Protein AF-A0A932SI67-F1 (afdb_monomer_lite)

Secondary structure (DSSP, 8-state):
-HHHHHHHHHHHHHHHHHTHHHHHHHH---HHHHHTTHHHHHHHHHHHHHHHHHHHHHTT-HHHHTTTHHHHSTT-------------

Sequence (88 aa):
MTYLLGILWIVGSFLMLKYRETLGDTIGEAEWMRKVGGVQTVLIFVSIFLFVWGIAMLTNTTSFLFGWIRYIIPGLKPSVQPAVQTGL

Structure (mmCIF, N/CA/C/O backbone):
data_AF-A0A932SI67-F1
#
_entry.id   AF-A0A932SI67-F1
#
loop_
_atom_site.group_PDB
_atom_site.id
_atom_site.type_symbol
_atom_site.label_atom_id
_atom_site.label_alt_id
_atom_site.label_comp_id
_atom_site.label_asym_id
_atom_site.label_entity_id
_atom_site.label_seq_id
_atom_site.pdbx_PDB_ins_code
_atom_site.Cartn_x
_atom_site.Cartn_y
_atom_site.Cartn_z
_atom_site.occupancy
_atom_site.B_iso_or_equiv
_atom_site.auth_seq_id
_atom_site.auth_comp_id
_atom_site.auth_asym_id
_atom_site.auth_atom_id
_atom_site.pdbx_PDB_model_num
ATOM 1 N N . MET A 1 1 ? 2.460 8.999 -17.635 1.00 61.25 1 MET A N 1
ATOM 2 C CA . MET A 1 1 ? 1.353 8.752 -16.676 1.00 61.25 1 MET A CA 1
ATOM 3 C C . MET A 1 1 ? 1.709 7.718 -15.609 1.00 61.25 1 MET A C 1
ATOM 5 O O . MET A 1 1 ? 1.343 7.914 -14.460 1.00 61.25 1 MET A O 1
ATOM 9 N N . THR A 1 2 ? 2.466 6.671 -15.946 1.00 70.12 2 THR A N 1
ATOM 10 C CA . THR A 1 2 ? 2.957 5.629 -15.019 1.00 70.12 2 THR A CA 1
ATOM 11 C C . THR A 1 2 ? 3.727 6.167 -13.812 1.00 70.12 2 THR A C 1
ATOM 13 O O . THR A 1 2 ? 3.511 5.689 -12.705 1.00 70.12 2 THR A O 1
ATOM 16 N N . TYR A 1 3 ? 4.555 7.204 -13.984 1.00 81.69 3 TYR A N 1
ATOM 17 C CA . TYR A 1 3 ? 5.313 7.789 -12.870 1.00 81.69 3 TYR A CA 1
ATOM 18 C C . TYR A 1 3 ? 4.435 8.499 -11.830 1.00 81.69 3 TYR A C 1
ATOM 20 O O . TYR A 1 3 ? 4.607 8.295 -10.633 1.00 81.69 3 TYR A O 1
ATOM 28 N N . LEU A 1 4 ? 3.447 9.283 -12.280 1.00 85.31 4 LEU A N 1
ATOM 29 C CA . LEU A 1 4 ? 2.479 9.935 -11.390 1.00 85.31 4 LEU A CA 1
ATOM 30 C C . LEU A 1 4 ? 1.648 8.901 -10.626 1.00 85.31 4 LEU A C 1
ATOM 32 O O . LEU A 1 4 ? 1.423 9.056 -9.430 1.00 85.31 4 LEU A O 1
ATOM 36 N N . LEU A 1 5 ? 1.252 7.818 -11.303 1.00 86.31 5 LEU A N 1
ATOM 37 C CA . LEU A 1 5 ? 0.562 6.703 -10.663 1.00 86.31 5 LEU A CA 1
ATOM 38 C C . LEU A 1 5 ? 1.450 6.032 -9.606 1.00 86.31 5 LEU A C 1
ATOM 40 O O . LEU A 1 5 ? 0.985 5.768 -8.506 1.00 86.31 5 LEU A O 1
ATOM 44 N N . GLY A 1 6 ? 2.730 5.792 -9.906 1.00 87.12 6 GLY A N 1
ATOM 45 C CA . GLY A 1 6 ? 3.687 5.218 -8.955 1.00 87.12 6 GLY A CA 1
ATOM 46 C C . GLY A 1 6 ? 3.822 6.053 -7.679 1.00 87.12 6 GLY A C 1
ATOM 47 O O . GLY A 1 6 ? 3.740 5.507 -6.580 1.00 87.12 6 GLY A O 1
ATOM 48 N N . ILE A 1 7 ? 3.934 7.378 -7.816 1.00 91.88 7 ILE A N 1
ATOM 49 C CA . ILE A 1 7 ? 3.958 8.305 -6.672 1.00 91.88 7 ILE A CA 1
ATOM 50 C C . ILE A 1 7 ? 2.642 8.237 -5.889 1.00 91.88 7 ILE A C 1
ATOM 52 O O . ILE A 1 7 ? 2.674 8.173 -4.661 1.00 91.88 7 ILE A O 1
ATOM 56 N N . LEU A 1 8 ? 1.494 8.193 -6.574 1.00 93.62 8 LEU A N 1
ATOM 57 C CA . LEU A 1 8 ? 0.185 8.053 -5.931 1.00 93.62 8 LEU A CA 1
ATOM 58 C C . LEU A 1 8 ? 0.104 6.776 -5.082 1.00 93.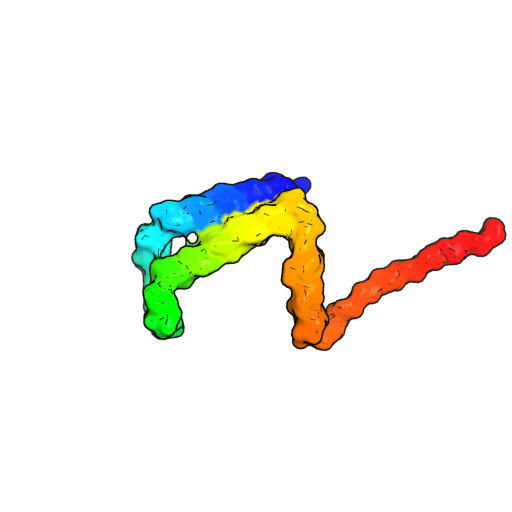62 8 LEU A C 1
ATOM 60 O O . LEU A 1 8 ? -0.379 6.836 -3.956 1.00 93.62 8 LEU A O 1
ATOM 64 N N . TRP A 1 9 ? 0.606 5.640 -5.576 1.00 92.25 9 TRP A N 1
ATOM 65 C CA . TRP A 1 9 ? 0.622 4.385 -4.814 1.00 92.25 9 TRP A CA 1
ATOM 66 C C . TRP A 1 9 ? 1.532 4.449 -3.592 1.00 92.25 9 TRP A C 1
ATOM 68 O O . TRP A 1 9 ? 1.154 3.959 -2.530 1.00 92.25 9 TRP A O 1
ATOM 78 N N . ILE A 1 10 ? 2.691 5.101 -3.709 1.00 94.12 10 ILE A N 1
ATOM 79 C CA . ILE A 1 10 ? 3.587 5.321 -2.570 1.00 94.12 10 ILE A CA 1
ATOM 80 C C . ILE A 1 10 ? 2.888 6.189 -1.523 1.00 94.12 10 ILE A C 1
ATOM 82 O O . ILE A 1 10 ? 2.770 5.778 -0.371 1.00 94.12 10 ILE A O 1
ATOM 86 N N . VAL A 1 11 ? 2.360 7.352 -1.905 1.00 96.06 11 VAL A N 1
ATOM 87 C CA . VAL A 1 11 ? 1.653 8.244 -0.971 1.00 96.06 11 VAL A CA 1
ATOM 88 C C . VAL A 1 11 ? 0.435 7.543 -0.365 1.00 96.06 11 VAL A C 1
ATOM 90 O O . VAL A 1 11 ? 0.249 7.571 0.850 1.00 96.06 11 VAL A O 1
ATOM 93 N N . GLY A 1 12 ? -0.350 6.850 -1.188 1.00 94.12 12 GLY A N 1
ATOM 94 C CA . GLY A 1 12 ? -1.500 6.058 -0.763 1.00 94.12 12 GLY A CA 1
ATOM 95 C C . GLY A 1 12 ? -1.124 4.979 0.250 1.00 94.12 12 GLY A C 1
ATOM 96 O O . GLY A 1 12 ? -1.810 4.843 1.257 1.00 94.12 12 GLY A O 1
ATOM 97 N N . SER A 1 13 ? -0.001 4.281 0.055 1.00 95.38 13 SER A N 1
ATOM 98 C CA . SER A 1 13 ? 0.493 3.275 1.005 1.00 95.38 13 SER A CA 1
ATOM 99 C C . SER A 1 13 ? 0.835 3.872 2.372 1.00 95.38 13 SER A C 1
ATOM 101 O O . SER A 1 13 ? 0.471 3.306 3.402 1.00 95.38 13 SER A O 1
ATOM 103 N N . PHE A 1 14 ? 1.455 5.056 2.400 1.00 95.44 14 PHE A N 1
ATOM 104 C CA . PHE A 1 14 ? 1.749 5.763 3.645 1.00 95.44 14 PHE A CA 1
ATOM 105 C C . PHE A 1 14 ? 0.473 6.226 4.344 1.00 95.44 14 PHE A C 1
ATOM 107 O O . PHE A 1 14 ? 0.355 6.077 5.560 1.00 95.44 14 PHE A O 1
ATOM 114 N N . LEU A 1 15 ? -0.488 6.773 3.594 1.00 94.69 15 LEU A N 1
ATOM 115 C CA . LEU A 1 15 ? -1.774 7.191 4.153 1.00 94.69 15 LEU A CA 1
ATOM 116 C C . LEU A 1 15 ? -2.549 5.992 4.707 1.00 94.69 15 LEU A C 1
ATOM 118 O O . LEU A 1 15 ? -3.091 6.072 5.805 1.00 94.69 15 LEU A O 1
ATOM 122 N N . MET A 1 16 ? -2.543 4.870 3.995 1.00 93.06 16 MET A N 1
ATOM 123 C CA . MET A 1 16 ? -3.202 3.640 4.418 1.00 93.06 16 MET A CA 1
ATOM 124 C C . MET A 1 16 ? -2.574 3.071 5.698 1.00 93.06 16 MET A C 1
ATOM 126 O O . MET A 1 16 ? -3.296 2.687 6.616 1.00 93.06 16 MET A O 1
ATOM 130 N N . LEU A 1 17 ? -1.243 3.112 5.816 1.00 93.94 17 LEU A N 1
ATOM 131 C CA . LEU A 1 17 ? -0.535 2.695 7.027 1.00 93.94 17 LEU A CA 1
ATOM 132 C C . LEU A 1 17 ? -0.779 3.649 8.208 1.00 93.94 17 LEU A C 1
ATOM 134 O O . LEU A 1 17 ? -0.906 3.201 9.353 1.00 93.94 17 LEU A O 1
ATOM 138 N N . LYS A 1 18 ? -0.850 4.957 7.931 1.00 93.94 18 LYS A N 1
ATOM 139 C CA . LYS A 1 18 ? -1.114 6.007 8.924 1.00 93.94 18 LYS A CA 1
ATOM 140 C C . LYS A 1 18 ? -2.532 5.915 9.484 1.00 93.94 18 LYS A C 1
ATOM 142 O O . LYS A 1 18 ? -2.704 6.009 10.692 1.00 93.94 18 LYS A O 1
ATOM 147 N N . TYR A 1 19 ? -3.530 5.719 8.626 1.00 94.50 19 TYR A N 1
ATOM 148 C CA . TYR A 1 19 ? -4.945 5.649 9.003 1.00 94.50 19 TYR A CA 1
ATOM 149 C C . TYR A 1 19 ? -5.452 4.205 9.140 1.00 94.50 19 TYR A C 1
ATOM 151 O O . TYR A 1 19 ? -6.652 3.960 9.035 1.00 94.50 19 TYR A O 1
ATOM 159 N N . ARG A 1 20 ? -4.556 3.235 9.381 1.00 91.00 20 ARG A N 1
ATOM 160 C CA . ARG A 1 20 ? -4.890 1.798 9.409 1.00 91.00 20 ARG A CA 1
ATOM 161 C C . ARG A 1 20 ? -5.963 1.430 10.434 1.00 91.00 20 ARG A C 1
ATOM 163 O O . ARG A 1 20 ? -6.703 0.485 10.215 1.00 91.00 20 ARG A O 1
ATOM 170 N N . GLU A 1 21 ? -6.042 2.159 11.543 1.00 89.19 21 GLU A N 1
ATOM 171 C CA . GLU A 1 21 ? -7.026 1.906 12.600 1.00 89.19 21 GLU A CA 1
ATOM 172 C C . GLU A 1 21 ? -8.413 2.339 12.131 1.00 89.19 21 GLU A C 1
ATOM 174 O O . GLU A 1 21 ? -9.316 1.518 12.043 1.00 89.19 21 GLU A O 1
ATOM 179 N N . THR A 1 22 ? -8.541 3.587 11.671 1.00 90.56 22 THR A N 1
ATOM 18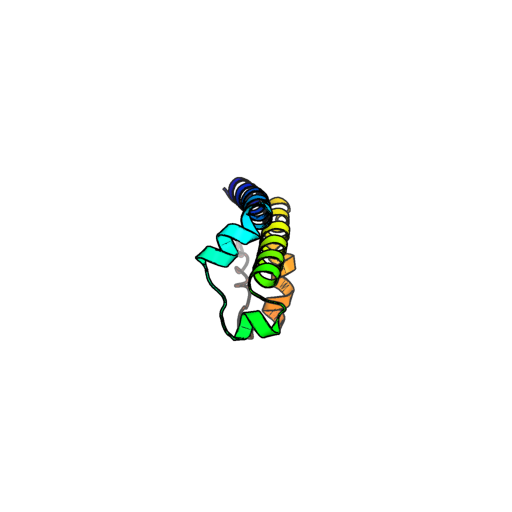0 C CA . THR A 1 22 ? -9.789 4.115 11.103 1.00 90.56 22 THR A CA 1
ATOM 181 C C . THR A 1 22 ? -10.266 3.299 9.902 1.00 90.56 22 THR A C 1
ATOM 183 O O . THR A 1 22 ? -11.454 3.012 9.773 1.00 90.56 22 THR A O 1
ATOM 186 N N . LEU A 1 23 ? -9.348 2.903 9.016 1.00 89.94 23 LEU A N 1
ATOM 187 C CA . LEU A 1 23 ? -9.674 2.059 7.867 1.00 89.94 23 LEU A CA 1
ATOM 188 C C . LEU A 1 23 ? -10.088 0.651 8.301 1.00 89.94 23 LEU A C 1
ATOM 190 O O . LEU A 1 23 ? -11.026 0.106 7.730 1.00 89.94 23 LEU A O 1
ATOM 194 N N . GLY A 1 24 ? -9.432 0.081 9.313 1.00 88.38 24 GLY A N 1
ATOM 195 C CA . GLY A 1 24 ? -9.779 -1.226 9.870 1.00 88.38 24 GLY A CA 1
ATOM 196 C C . GLY A 1 24 ? -11.175 -1.238 10.481 1.00 88.38 24 GLY A C 1
ATOM 197 O O . GLY A 1 24 ? -11.961 -2.134 10.180 1.00 88.38 24 GLY A O 1
ATOM 198 N N . ASP A 1 25 ? -11.512 -0.198 11.239 1.00 90.56 25 ASP A N 1
ATOM 199 C CA . ASP A 1 25 ? -12.835 -0.037 11.846 1.00 90.56 25 ASP A CA 1
ATOM 200 C C . ASP A 1 25 ? -13.928 0.199 10.795 1.00 90.56 25 ASP A C 1
ATOM 202 O O . ASP A 1 25 ? -15.054 -0.265 10.950 1.00 90.56 25 ASP A O 1
ATOM 206 N N . THR A 1 26 ? -13.596 0.883 9.693 1.00 90.81 26 THR A N 1
ATOM 207 C CA . THR A 1 26 ? -14.550 1.166 8.607 1.00 90.81 26 THR A CA 1
ATOM 208 C C . THR A 1 26 ? -14.795 -0.052 7.712 1.00 90.81 26 THR A C 1
ATOM 210 O O . THR A 1 26 ? -15.920 -0.284 7.278 1.00 90.81 26 THR A O 1
ATOM 213 N N . ILE A 1 27 ? -13.747 -0.820 7.400 1.00 89.81 27 ILE A N 1
ATOM 214 C CA . ILE A 1 27 ? -13.841 -2.024 6.556 1.00 89.81 27 ILE A CA 1
ATOM 215 C C . ILE A 1 27 ? -14.493 -3.173 7.335 1.00 89.81 27 ILE A C 1
ATOM 217 O O . ILE A 1 27 ? -15.199 -3.997 6.748 1.00 89.81 27 ILE A O 1
ATOM 221 N N . GLY A 1 28 ? -14.274 -3.211 8.650 1.00 86.12 28 GLY A N 1
ATOM 222 C CA . GLY A 1 28 ? -14.701 -4.302 9.508 1.00 86.12 28 GLY A CA 1
ATOM 223 C C . GLY A 1 28 ? -13.807 -5.534 9.369 1.00 86.12 28 GLY A C 1
ATOM 224 O O . GLY A 1 28 ? -12.913 -5.618 8.525 1.00 86.12 28 GLY A O 1
ATOM 225 N N . GLU A 1 29 ? -14.041 -6.516 10.234 1.00 87.56 29 GLU A N 1
ATOM 226 C CA . GLU A 1 29 ? -13.212 -7.713 10.313 1.00 87.56 29 GLU A CA 1
ATOM 227 C C . GLU A 1 29 ? -13.927 -8.927 9.708 1.00 87.56 29 GLU A C 1
ATOM 229 O O . GLU A 1 29 ? -14.933 -9.407 10.230 1.00 87.56 29 GLU A O 1
ATOM 234 N N . ALA A 1 30 ? -13.390 -9.454 8.605 1.00 89.50 30 ALA A N 1
ATOM 235 C CA . ALA A 1 30 ? -13.865 -10.711 8.036 1.00 89.50 30 ALA A CA 1
ATOM 236 C C . ALA A 1 30 ? -13.260 -11.923 8.769 1.00 89.50 30 ALA A C 1
ATOM 238 O O . ALA A 1 30 ? -12.142 -11.873 9.284 1.00 89.50 30 ALA A O 1
ATOM 239 N N . GLU A 1 31 ? -13.957 -13.062 8.756 1.00 89.75 31 GLU A N 1
ATOM 240 C CA . GLU A 1 31 ? -13.549 -14.265 9.502 1.00 89.75 31 GLU A CA 1
ATOM 241 C C . GLU A 1 31 ? -12.153 -14.784 9.110 1.00 89.75 31 GLU A C 1
ATOM 243 O O . GLU A 1 31 ? -11.380 -15.243 9.951 1.00 89.75 31 GLU A O 1
ATOM 248 N N . TRP A 1 32 ? -11.781 -14.661 7.834 1.00 91.62 32 TRP A N 1
ATOM 249 C CA . TRP A 1 32 ? -10.447 -15.036 7.367 1.00 91.62 32 TRP A CA 1
ATOM 250 C C . TRP A 1 32 ? -9.360 -14.066 7.849 1.00 91.62 32 TRP A C 1
ATOM 252 O O . TRP A 1 32 ? -8.230 -14.497 8.071 1.00 91.62 32 TRP A O 1
ATOM 262 N N . MET A 1 33 ? -9.686 -12.787 8.063 1.00 92.44 33 MET A N 1
ATOM 263 C CA . MET A 1 33 ? -8.723 -11.784 8.529 1.00 92.44 33 MET A CA 1
ATOM 264 C C . MET A 1 33 ? -8.269 -12.099 9.952 1.00 92.44 33 MET A C 1
ATOM 266 O O . MET A 1 33 ? -7.078 -11.995 10.245 1.00 92.44 33 MET A O 1
ATOM 270 N N . ARG A 1 34 ? -9.16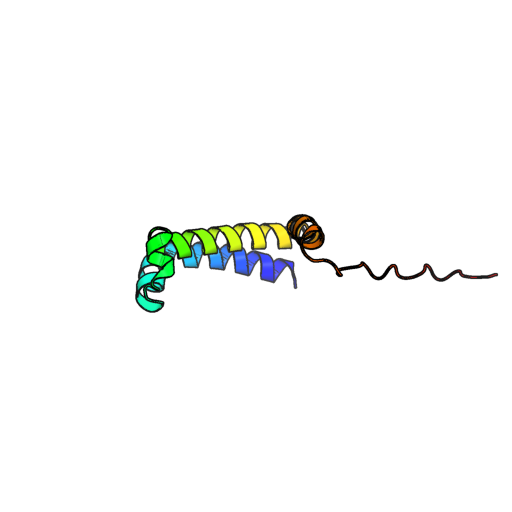8 -12.614 10.805 1.00 89.06 34 ARG A N 1
ATOM 271 C CA . ARG A 1 34 ? -8.814 -13.096 12.153 1.00 89.06 34 ARG A CA 1
ATOM 272 C C . ARG A 1 34 ? -7.725 -14.169 12.133 1.00 89.06 34 ARG A C 1
ATOM 274 O O . ARG A 1 34 ? -6.884 -14.188 13.025 1.00 89.06 34 ARG A O 1
ATOM 281 N N . LYS A 1 35 ? -7.686 -15.027 11.105 1.00 91.81 35 LYS A N 1
ATOM 282 C CA . LYS A 1 35 ? -6.657 -16.078 10.966 1.00 91.81 35 LYS A CA 1
ATOM 283 C C . LYS A 1 35 ? -5.270 -15.522 10.628 1.00 91.81 35 LYS A C 1
ATOM 285 O O . LYS A 1 35 ? -4.277 -16.195 10.872 1.00 91.81 35 LYS A O 1
ATOM 290 N N . VAL A 1 36 ? -5.205 -14.309 10.079 1.00 87.75 36 VAL A N 1
ATOM 291 C CA . VAL A 1 36 ? -3.972 -13.639 9.625 1.00 87.75 36 VAL A CA 1
ATOM 292 C C . VAL A 1 36 ? -3.486 -12.599 10.653 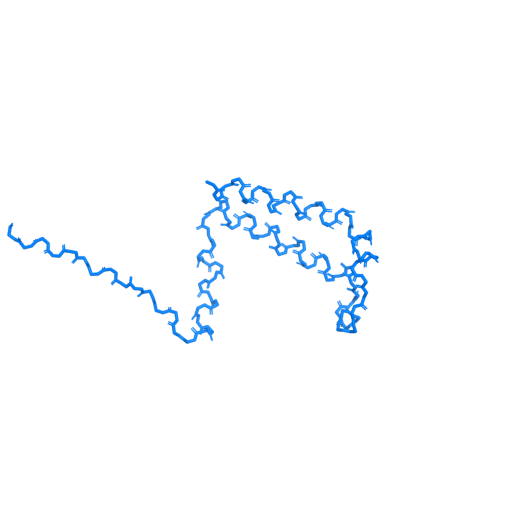1.00 87.75 36 VAL A C 1
ATOM 294 O O . VAL A 1 36 ? -2.524 -11.880 10.409 1.00 87.75 36 VAL A O 1
ATOM 297 N N . GLY A 1 37 ? -4.123 -12.524 11.828 1.00 88.75 37 GLY A N 1
ATOM 298 C CA . GLY A 1 37 ? -3.798 -11.540 12.869 1.00 88.75 37 GLY A CA 1
ATOM 299 C C . GLY A 1 37 ? -4.667 -10.279 12.825 1.00 88.75 37 GLY A C 1
ATOM 300 O O . GLY A 1 37 ? -4.252 -9.234 13.321 1.00 88.75 37 GLY A O 1
ATOM 301 N N . GLY A 1 38 ? -5.850 -10.369 12.216 1.00 91.25 38 GLY A N 1
ATOM 302 C CA . GLY A 1 38 ? -6.886 -9.338 12.202 1.00 91.25 38 GLY A CA 1
ATOM 303 C C . GLY A 1 38 ? -6.788 -8.346 11.044 1.00 91.25 38 GLY A C 1
ATOM 304 O O . GLY A 1 38 ? -5.825 -8.334 10.270 1.00 91.25 38 GLY A O 1
ATOM 305 N N . VAL A 1 39 ? -7.807 -7.491 10.921 1.00 93.19 39 VAL A N 1
ATOM 306 C CA . VAL A 1 39 ? -7.928 -6.516 9.817 1.00 93.19 39 VAL A CA 1
ATOM 307 C C . VAL A 1 39 ? -6.733 -5.555 9.744 1.00 93.19 39 VAL A C 1
ATOM 309 O O . VAL A 1 39 ? -6.265 -5.226 8.656 1.00 93.19 39 VAL A O 1
ATOM 312 N N . GLN A 1 40 ? -6.164 -5.162 10.886 1.00 90.25 40 GLN A N 1
ATOM 313 C CA . GLN A 1 40 ? -5.031 -4.233 10.927 1.00 90.25 40 GLN A CA 1
ATOM 314 C C . GLN A 1 40 ? -3.771 -4.830 10.291 1.00 90.25 40 GLN A C 1
ATOM 316 O O . GLN A 1 40 ? -3.105 -4.165 9.498 1.00 90.25 40 GLN A O 1
ATOM 321 N N . THR A 1 41 ? -3.471 -6.098 10.581 1.00 92.19 41 THR A N 1
ATOM 322 C CA . THR A 1 41 ? -2.336 -6.813 9.980 1.00 92.19 41 THR A CA 1
ATOM 323 C C . THR A 1 41 ? -2.517 -6.950 8.469 1.00 92.19 41 THR A C 1
ATOM 325 O O . THR A 1 41 ? -1.580 -6.728 7.702 1.00 92.19 41 THR A O 1
ATOM 328 N N . VAL A 1 42 ? -3.744 -7.225 8.019 1.00 93.38 42 VAL A N 1
ATOM 329 C CA . VAL A 1 42 ? -4.077 -7.258 6.588 1.00 93.38 42 VAL A CA 1
ATOM 330 C C . VAL A 1 42 ? -3.837 -5.895 5.934 1.00 93.38 42 VAL A C 1
ATOM 332 O O . VAL A 1 42 ? -3.202 -5.829 4.882 1.00 93.38 42 VAL A O 1
ATOM 335 N N . LEU A 1 43 ? -4.263 -4.797 6.564 1.00 93.88 43 LEU A N 1
ATOM 336 C CA . LEU A 1 43 ? -4.030 -3.442 6.051 1.00 93.88 43 LEU A CA 1
ATOM 337 C C . LEU A 1 43 ? -2.543 -3.091 5.970 1.00 93.88 43 LEU A C 1
ATOM 339 O O . LEU A 1 43 ? -2.129 -2.426 5.017 1.00 93.88 43 LEU A O 1
ATOM 343 N N . ILE A 1 44 ? -1.728 -3.567 6.914 1.00 93.88 44 ILE A N 1
ATOM 344 C CA . ILE A 1 44 ? -0.268 -3.421 6.858 1.00 93.88 44 ILE A CA 1
ATOM 345 C C . ILE A 1 44 ? 0.292 -4.165 5.641 1.00 93.88 44 ILE A C 1
ATOM 347 O O . ILE A 1 44 ? 1.047 -3.572 4.868 1.00 93.88 44 ILE A O 1
ATOM 351 N N . PHE A 1 45 ? -0.107 -5.421 5.414 1.00 94.12 45 PHE A N 1
ATOM 352 C CA . PHE A 1 45 ? 0.349 -6.184 4.247 1.00 94.12 45 PHE A CA 1
ATOM 353 C C . PHE A 1 45 ? -0.046 -5.526 2.925 1.00 94.12 45 PHE A C 1
ATOM 355 O O . PHE A 1 45 ? 0.789 -5.408 2.026 1.00 94.12 45 PHE A O 1
ATOM 362 N N . VAL A 1 46 ? -1.286 -5.045 2.818 1.00 93.69 46 VAL A N 1
ATOM 363 C CA . VAL A 1 46 ? -1.746 -4.320 1.627 1.00 93.69 46 VAL A CA 1
ATOM 364 C C . VAL A 1 46 ? -0.948 -3.030 1.440 1.00 93.69 46 VAL A C 1
ATOM 366 O O . VAL A 1 46 ? -0.498 -2.752 0.331 1.00 93.69 46 VAL A O 1
ATOM 369 N N . SER A 1 47 ? -0.688 -2.277 2.510 1.00 94.75 47 SER A N 1
ATOM 370 C CA . SER A 1 47 ? 0.112 -1.047 2.440 1.00 94.75 47 SER A CA 1
ATOM 371 C C . SER A 1 47 ? 1.533 -1.326 1.937 1.00 94.75 47 SER A C 1
ATOM 373 O O . SER A 1 47 ? 2.001 -0.664 1.014 1.00 94.75 47 SER A O 1
ATOM 375 N N . ILE A 1 48 ? 2.205 -2.350 2.473 1.00 94.88 48 ILE A N 1
ATOM 376 C CA . ILE A 1 48 ? 3.548 -2.752 2.024 1.00 94.88 48 ILE A CA 1
ATOM 377 C C . ILE A 1 48 ? 3.527 -3.160 0.547 1.00 94.88 48 ILE A C 1
ATOM 379 O O . ILE A 1 48 ? 4.394 -2.747 -0.225 1.00 94.88 48 ILE A O 1
ATOM 383 N N . PHE A 1 49 ? 2.521 -3.930 0.131 1.00 93.75 49 PHE A N 1
ATOM 384 C CA . PHE A 1 49 ? 2.368 -4.335 -1.263 1.00 93.75 49 PHE A CA 1
ATOM 385 C C . PHE A 1 49 ? 2.224 -3.125 -2.197 1.00 93.75 49 PHE A C 1
ATOM 387 O O . PHE A 1 49 ? 2.942 -3.031 -3.193 1.00 93.75 49 PHE A O 1
ATOM 394 N N . LEU A 1 50 ? 1.357 -2.167 -1.854 1.00 93.94 50 LEU A N 1
ATOM 395 C CA . LEU A 1 50 ? 1.160 -0.941 -2.635 1.00 93.94 50 LEU A CA 1
ATOM 396 C C . LEU A 1 50 ? 2.424 -0.074 -2.692 1.00 93.94 50 LEU A C 1
ATOM 398 O O . LEU A 1 50 ? 2.715 0.527 -3.727 1.00 93.94 50 LEU A O 1
ATOM 402 N N . PHE A 1 51 ? 3.204 -0.040 -1.612 1.00 93.81 51 PHE A N 1
ATOM 403 C CA . PHE A 1 51 ? 4.478 0.670 -1.578 1.00 93.81 51 PHE A CA 1
ATOM 404 C C . PHE A 1 51 ? 5.488 0.070 -2.566 1.00 93.81 51 PHE A C 1
ATOM 406 O O . PHE A 1 51 ? 6.020 0.777 -3.428 1.00 93.81 51 PHE A O 1
ATOM 413 N N . VAL A 1 52 ? 5.706 -1.248 -2.494 1.00 91.31 52 VAL A N 1
ATOM 414 C CA . VAL A 1 52 ? 6.611 -1.971 -3.406 1.00 91.31 52 VAL A CA 1
ATOM 415 C C . VAL A 1 52 ? 6.131 -1.846 -4.851 1.00 91.31 52 VAL A C 1
ATOM 417 O O . VAL A 1 52 ? 6.936 -1.637 -5.759 1.00 91.31 52 VAL A O 1
ATOM 420 N N . TRP A 1 53 ? 4.817 -1.891 -5.067 1.00 89.69 53 TRP A N 1
ATOM 421 C CA . TRP A 1 53 ? 4.212 -1.669 -6.373 1.00 89.69 53 TRP A CA 1
ATOM 422 C C . TRP A 1 53 ? 4.510 -0.286 -6.949 1.00 89.69 53 TRP A C 1
ATOM 424 O O . TRP A 1 53 ? 4.864 -0.148 -8.123 1.00 89.69 53 TRP A O 1
ATOM 434 N N . GLY A 1 54 ? 4.370 0.751 -6.124 1.00 89.88 54 GLY A N 1
ATOM 435 C CA . GLY A 1 54 ? 4.674 2.118 -6.520 1.00 89.88 54 GLY A CA 1
ATOM 436 C C . GLY A 1 54 ? 6.132 2.259 -6.957 1.00 89.88 54 GLY A C 1
ATOM 437 O O . GLY A 1 54 ? 6.397 2.790 -8.037 1.00 89.88 54 GLY A O 1
ATOM 438 N N . ILE A 1 55 ? 7.067 1.683 -6.194 1.00 89.38 55 ILE A N 1
ATOM 439 C CA . ILE A 1 55 ? 8.496 1.641 -6.550 1.00 89.38 55 ILE A CA 1
ATOM 440 C C . ILE A 1 55 ? 8.722 0.880 -7.863 1.00 89.38 55 ILE A C 1
ATOM 442 O O . ILE A 1 55 ? 9.470 1.338 -8.732 1.00 89.38 55 ILE A O 1
ATOM 446 N N . ALA A 1 56 ? 8.057 -0.258 -8.047 1.00 87.62 56 ALA A N 1
ATOM 447 C CA . ALA A 1 56 ? 8.163 -1.057 -9.262 1.00 87.62 56 ALA A CA 1
ATOM 448 C C . ALA A 1 56 ? 7.693 -0.311 -10.517 1.00 87.62 56 ALA A C 1
ATOM 450 O O . ALA A 1 56 ? 8.285 -0.446 -11.590 1.00 87.62 56 ALA A O 1
ATOM 451 N N . MET A 1 57 ? 6.634 0.494 -10.399 1.00 87.06 57 MET A N 1
ATOM 452 C CA . MET A 1 57 ? 6.156 1.328 -11.502 1.00 87.06 57 MET A CA 1
ATOM 453 C C . MET A 1 57 ? 7.096 2.494 -11.805 1.00 87.06 57 MET A C 1
ATOM 455 O O . MET A 1 57 ? 7.289 2.813 -12.977 1.00 87.06 57 MET A O 1
ATOM 459 N N . LEU A 1 58 ? 7.720 3.093 -10.787 1.00 87.94 58 LEU A N 1
ATOM 460 C CA . LEU A 1 58 ? 8.719 4.147 -10.992 1.00 87.94 58 LEU A CA 1
ATOM 461 C C . LEU A 1 58 ? 9.995 3.626 -11.655 1.00 87.94 58 LEU A C 1
ATOM 463 O O . LEU A 1 58 ? 10.572 4.299 -12.501 1.00 87.94 58 LEU A O 1
ATOM 467 N N . THR A 1 59 ? 10.422 2.419 -11.299 1.00 86.94 59 THR A N 1
ATOM 468 C CA . THR A 1 59 ? 11.640 1.798 -11.843 1.00 86.94 59 THR A CA 1
ATOM 469 C C . THR A 1 59 ? 11.397 1.030 -13.143 1.00 86.94 59 THR A C 1
ATOM 471 O O . THR A 1 59 ? 12.339 0.491 -13.714 1.00 86.94 59 THR A O 1
ATOM 474 N N . ASN A 1 60 ? 10.149 0.981 -13.626 1.00 81.62 60 ASN A N 1
ATOM 475 C CA . ASN A 1 60 ? 9.736 0.183 -14.786 1.00 81.62 60 ASN A CA 1
ATOM 476 C C . ASN A 1 60 ? 10.110 -1.313 -14.650 1.00 81.62 60 ASN A C 1
ATOM 478 O O . ASN A 1 60 ? 10.385 -2.004 -15.627 1.00 81.62 60 ASN A O 1
ATOM 482 N N . THR A 1 61 ? 10.117 -1.824 -13.414 1.00 83.81 61 THR A N 1
ATOM 483 C CA . THR A 1 61 ? 10.425 -3.227 -13.074 1.00 83.81 61 THR A CA 1
ATOM 484 C C . THR A 1 61 ? 9.169 -4.053 -12.797 1.00 83.81 61 THR A C 1
ATOM 486 O O . THR A 1 61 ? 9.242 -5.205 -12.366 1.00 83.81 61 THR A O 1
ATOM 489 N N . THR A 1 62 ? 7.988 -3.503 -13.082 1.00 78.81 62 THR A N 1
ATOM 490 C CA . THR A 1 62 ? 6.699 -4.193 -12.920 1.00 78.81 62 THR A CA 1
ATOM 491 C C . THR A 1 62 ? 6.672 -5.513 -13.692 1.00 78.81 62 THR A C 1
ATOM 493 O O . THR A 1 62 ? 6.229 -6.533 -13.173 1.00 78.81 62 THR A O 1
ATOM 496 N N . SER A 1 63 ? 7.229 -5.542 -14.901 1.00 70.38 63 SER A N 1
ATOM 497 C CA . SER A 1 63 ? 7.360 -6.752 -15.721 1.00 70.38 63 SER A CA 1
ATOM 498 C C . SER A 1 63 ? 8.269 -7.823 -15.106 1.00 70.38 63 SER A C 1
ATOM 500 O O . SER A 1 63 ? 8.027 -9.006 -15.338 1.00 70.38 63 SER A O 1
ATOM 502 N N . PHE A 1 64 ? 9.263 -7.444 -14.298 1.00 74.50 64 PHE A N 1
ATOM 503 C CA . PHE A 1 64 ? 10.115 -8.386 -13.567 1.00 74.50 64 PHE A CA 1
ATOM 504 C C . PHE A 1 64 ? 9.377 -9.000 -12.369 1.00 74.50 64 PHE A C 1
ATOM 506 O O . PHE A 1 64 ? 9.346 -10.222 -12.233 1.00 74.50 64 PHE A O 1
ATOM 513 N N . LEU A 1 65 ? 8.700 -8.179 -11.558 1.00 71.50 65 LEU A N 1
ATOM 514 C CA . LEU A 1 65 ? 7.899 -8.661 -10.420 1.00 71.50 65 LEU A CA 1
ATOM 515 C C . LEU A 1 65 ? 6.781 -9.618 -10.853 1.00 71.50 65 LEU A C 1
ATOM 517 O O . LEU A 1 65 ? 6.548 -10.637 -10.207 1.00 71.50 65 LEU A O 1
ATOM 521 N N . PHE A 1 66 ? 6.137 -9.341 -11.987 1.00 70.75 66 PHE A N 1
ATOM 522 C CA . PHE A 1 66 ? 5.109 -10.214 -12.560 1.00 70.75 66 PHE A CA 1
ATOM 523 C C . PHE A 1 66 ? 5.625 -11.316 -13.473 1.00 70.75 66 PHE A C 1
ATOM 525 O O . PHE A 1 66 ? 4.851 -12.194 -13.861 1.00 70.75 66 PHE A O 1
ATOM 532 N N . GLY A 1 67 ? 6.912 -11.294 -13.818 1.00 73.06 67 GLY A N 1
ATOM 533 C CA . GLY A 1 67 ? 7.527 -12.309 -14.665 1.00 73.06 67 GLY A CA 1
ATOM 534 C C . GLY A 1 67 ? 7.376 -13.704 -14.062 1.00 73.06 67 GLY A C 1
ATOM 535 O O . GLY A 1 67 ? 7.031 -14.641 -14.773 1.00 73.06 67 GLY A O 1
ATOM 536 N N . TRP A 1 68 ? 7.514 -13.816 -12.740 1.00 69.75 68 TRP A N 1
ATOM 537 C CA . TRP A 1 68 ? 7.339 -15.068 -11.999 1.00 69.75 68 TRP A CA 1
ATOM 538 C C . TRP A 1 68 ? 5.901 -15.592 -12.025 1.00 69.75 68 TRP A C 1
ATOM 540 O O . TRP A 1 68 ? 5.682 -16.783 -12.219 1.00 69.75 68 TRP A O 1
ATOM 550 N N . ILE A 1 69 ? 4.907 -14.707 -11.925 1.00 70.56 69 ILE A N 1
ATOM 551 C CA . ILE A 1 69 ? 3.485 -15.085 -11.988 1.00 70.56 69 ILE A CA 1
ATOM 552 C C . ILE A 1 69 ? 3.126 -15.694 -13.353 1.00 70.56 69 ILE A C 1
ATOM 554 O O . ILE A 1 69 ? 2.293 -16.598 -13.423 1.00 70.56 69 ILE A O 1
ATOM 558 N N . ARG A 1 70 ? 3.803 -15.288 -14.438 1.00 66.44 70 ARG A N 1
ATOM 559 C CA . ARG A 1 70 ? 3.612 -15.892 -15.772 1.00 66.44 70 ARG A CA 1
ATOM 560 C C . ARG A 1 70 ? 4.050 -17.356 -15.849 1.00 66.44 70 ARG A C 1
ATOM 562 O O . ARG A 1 70 ? 3.538 -18.071 -16.699 1.00 66.44 70 ARG A O 1
ATOM 569 N N . TYR A 1 71 ? 4.944 -17.817 -14.972 1.00 71.81 71 TYR A N 1
ATOM 570 C CA . TYR A 1 71 ? 5.317 -19.236 -14.902 1.00 71.81 71 TYR A CA 1
ATOM 571 C C . TYR A 1 71 ? 4.253 -20.098 -14.212 1.00 71.81 71 TYR A C 1
ATOM 573 O O . TYR A 1 71 ? 4.233 -21.310 -14.403 1.00 71.81 71 TYR A O 1
ATOM 581 N N . ILE A 1 72 ? 3.359 -19.479 -13.438 1.00 75.88 72 ILE A N 1
ATOM 582 C CA . ILE A 1 72 ? 2.286 -20.162 -12.706 1.00 75.88 72 ILE A CA 1
ATOM 583 C C . ILE A 1 72 ? 0.993 -20.199 -13.540 1.00 75.88 72 ILE A C 1
ATOM 585 O O . ILE A 1 72 ? 0.191 -21.115 -13.387 1.00 75.88 72 ILE A O 1
ATOM 589 N N . ILE A 1 73 ? 0.795 -19.237 -14.453 1.00 73.62 73 ILE A N 1
ATOM 590 C CA . ILE A 1 73 ? -0.392 -19.147 -15.317 1.00 73.62 73 ILE A CA 1
ATOM 591 C C . ILE A 1 73 ? -0.067 -19.679 -16.727 1.00 73.62 73 ILE A C 1
ATOM 593 O O . ILE A 1 73 ? 0.505 -18.946 -17.543 1.00 73.62 73 ILE A O 1
ATOM 597 N N . PRO A 1 74 ? -0.447 -20.926 -17.070 1.00 65.56 74 PRO A N 1
ATOM 598 C CA . PRO A 1 74 ? -0.254 -21.450 -18.417 1.00 65.56 74 PRO A CA 1
ATOM 599 C C . PRO A 1 74 ? -1.120 -20.672 -19.423 1.00 65.56 74 PRO A C 1
ATOM 601 O O . PRO A 1 74 ? -2.341 -20.648 -19.311 1.00 65.56 74 PRO A O 1
ATOM 604 N N . GLY A 1 75 ? -0.490 -20.031 -20.418 1.00 65.50 75 GLY A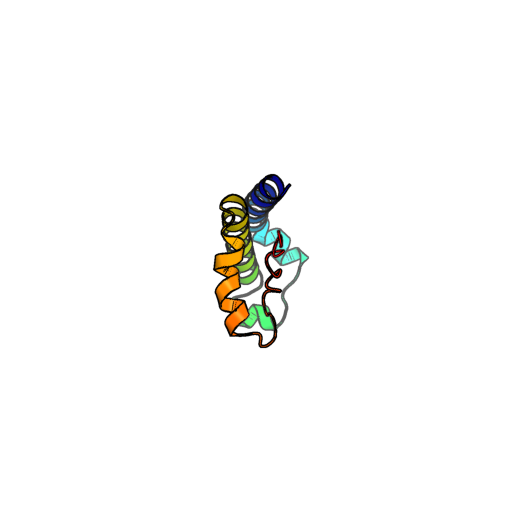 N 1
ATOM 605 C CA . GLY A 1 75 ? -1.186 -19.373 -21.541 1.00 65.50 75 GLY A CA 1
ATOM 606 C C . GLY A 1 75 ? -0.799 -17.917 -21.823 1.00 65.50 75 GLY A C 1
ATOM 607 O O . GLY A 1 75 ? -1.116 -17.406 -22.895 1.00 65.50 75 GLY A O 1
ATOM 608 N N . LEU A 1 76 ? -0.053 -17.257 -20.934 1.00 63.47 76 LEU A N 1
ATOM 609 C CA . LEU A 1 76 ? 0.488 -15.907 -21.154 1.00 63.47 76 LEU A CA 1
ATOM 610 C C . LEU A 1 76 ? 1.717 -15.949 -22.087 1.00 63.47 76 LEU A C 1
ATOM 612 O O . LEU A 1 76 ? 2.849 -15.699 -21.673 1.00 63.47 76 LEU A O 1
ATOM 616 N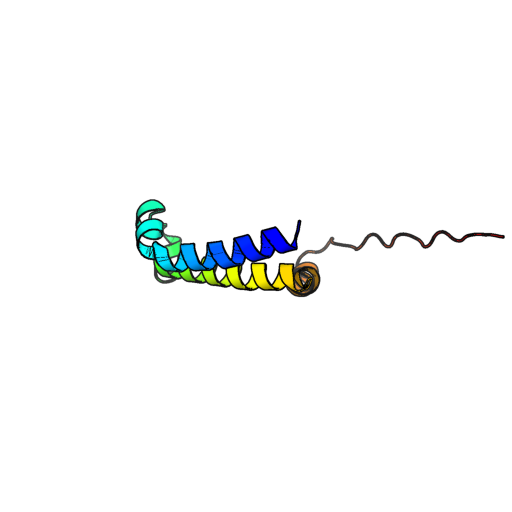 N . LYS A 1 77 ? 1.514 -16.308 -23.361 1.00 63.38 77 LYS A N 1
ATOM 617 C CA . LYS A 1 77 ? 2.571 -16.236 -24.383 1.00 63.38 77 LYS A CA 1
ATOM 618 C C . LYS A 1 77 ? 2.758 -14.779 -24.827 1.00 63.38 77 LYS A C 1
ATOM 620 O O . LYS A 1 77 ? 1.774 -14.144 -25.208 1.00 63.38 77 LYS A O 1
ATOM 625 N N . PRO A 1 78 ? 3.990 -14.240 -24.830 1.00 59.25 78 PRO A N 1
ATOM 626 C CA . PRO A 1 78 ? 4.275 -12.990 -25.520 1.00 59.25 78 PRO A CA 1
ATOM 627 C C . PRO A 1 78 ? 3.917 -13.167 -26.997 1.00 59.25 78 PRO A C 1
ATOM 629 O O . PRO A 1 78 ? 4.404 -14.099 -27.639 1.00 59.25 78 PRO A O 1
ATOM 632 N N . SER A 1 79 ? 3.077 -12.292 -27.548 1.00 59.41 79 SER A N 1
ATOM 633 C CA . SER A 1 79 ? 2.963 -12.164 -28.996 1.00 59.41 79 SER A CA 1
ATOM 634 C C . SER A 1 79 ? 4.305 -11.639 -29.496 1.00 59.41 79 SER A C 1
ATOM 636 O O . SER A 1 79 ? 4.578 -10.440 -29.416 1.00 59.41 79 SER A O 1
ATOM 638 N N . VAL A 1 80 ? 5.174 -12.544 -29.941 1.00 61.12 80 VAL A N 1
ATOM 639 C CA . VAL A 1 80 ? 6.348 -12.186 -30.732 1.00 61.12 80 VAL A CA 1
ATOM 640 C C . VAL A 1 80 ? 5.799 -11.463 -31.955 1.00 61.12 80 VAL A C 1
ATOM 642 O O . VAL A 1 80 ? 5.181 -12.089 -32.811 1.00 61.12 80 VAL A O 1
ATOM 645 N N . GLN A 1 81 ? 5.933 -10.136 -31.994 1.00 62.53 81 GLN A N 1
ATOM 646 C CA . GLN A 1 81 ? 5.692 -9.376 -33.214 1.00 62.53 81 GLN A CA 1
ATOM 647 C C . GLN A 1 81 ? 6.710 -9.902 -34.228 1.00 62.53 81 GLN A C 1
ATOM 649 O O . GLN A 1 81 ? 7.910 -9.787 -33.963 1.00 62.53 81 GLN A O 1
ATOM 654 N N . PRO A 1 82 ? 6.285 -10.553 -35.327 1.00 53.03 82 PRO A N 1
ATOM 655 C CA . PRO A 1 82 ? 7.233 -10.952 -36.347 1.00 53.03 82 PRO A CA 1
ATOM 656 C C . PRO A 1 82 ? 7.896 -9.670 -36.841 1.00 53.03 82 PRO A C 1
ATOM 658 O O . PRO A 1 82 ? 7.210 -8.730 -37.247 1.00 53.03 82 PRO A O 1
ATOM 661 N N . ALA A 1 83 ? 9.224 -9.615 -36.731 1.00 60.84 83 ALA A N 1
ATOM 662 C CA . ALA A 1 83 ? 10.010 -8.569 -37.357 1.00 60.84 83 ALA A CA 1
ATOM 663 C C . ALA A 1 83 ? 9.549 -8.494 -38.812 1.00 60.84 83 ALA A C 1
ATOM 665 O O . ALA A 1 83 ? 9.591 -9.502 -39.522 1.00 60.84 83 ALA A O 1
ATOM 666 N N . VAL A 1 84 ? 9.031 -7.334 -39.216 1.00 65.00 84 VAL A N 1
ATOM 667 C CA . VAL A 1 84 ? 8.708 -7.058 -40.611 1.00 65.00 84 VAL A CA 1
ATOM 668 C C . VAL A 1 84 ? 9.999 -7.308 -41.377 1.00 65.00 84 VAL A C 1
ATOM 670 O O . VAL A 1 84 ? 10.947 -6.535 -41.268 1.00 65.00 84 VAL A O 1
ATOM 673 N N . GLN A 1 85 ? 10.062 -8.438 -42.083 1.00 61.78 85 GLN A N 1
ATOM 674 C CA . GLN A 1 85 ? 11.071 -8.665 -43.099 1.00 61.78 85 GLN A CA 1
ATOM 675 C C . GLN A 1 85 ? 10.807 -7.595 -44.152 1.00 61.78 85 GLN A C 1
ATOM 677 O O . GLN A 1 85 ? 9.917 -7.743 -44.987 1.00 61.78 85 GLN A O 1
ATOM 682 N N . THR A 1 86 ? 11.528 -6.480 -44.077 1.00 63.62 86 THR A N 1
ATOM 683 C CA . THR A 1 86 ? 11.709 -5.609 -45.232 1.00 63.62 86 THR A CA 1
ATOM 684 C C . THR A 1 86 ? 12.489 -6.431 -46.245 1.00 63.62 86 THR A C 1
ATOM 686 O O . THR A 1 86 ? 13.712 -6.539 -46.176 1.00 63.62 86 THR A O 1
ATOM 689 N N . GLY A 1 87 ? 11.744 -7.125 -47.100 1.00 67.88 87 GLY A N 1
ATOM 690 C CA . GLY A 1 87 ? 12.267 -7.686 -48.326 1.00 67.88 87 GLY A CA 1
ATOM 691 C C . GLY A 1 87 ? 12.545 -6.554 -49.306 1.00 67.88 87 GLY A C 1
ATOM 692 O O . GLY A 1 87 ? 11.639 -5.769 -49.576 1.00 67.88 87 GLY A O 1
ATOM 693 N N . LEU A 1 88 ? 13.775 -6.585 -49.831 1.00 50.03 88 LEU A N 1
ATOM 694 C CA . LEU A 1 88 ? 14.309 -5.880 -51.004 1.00 50.03 88 LEU A CA 1
ATOM 695 C C . LEU A 1 88 ? 14.540 -4.369 -50.864 1.00 50.03 88 LEU A C 1
ATOM 697 O O . LEU A 1 88 ? 13.571 -3.601 -50.699 1.00 50.03 88 LEU A O 1
#

pLDDT: mean 82.74, std 12.47, range [50.03, 96.06]

Foldseek 3Di:
DLLVVLVVLQVVLVVLLVCLVVVQVVVDWDPVQVVVVTSSNVSNVVSVVSNVVSVCSNVVVPCVVCVVVCVVDPPPDPPPPPDPPPDD

Radius of gyration: 19.09 Å; chains: 1; bounding box: 29×31×64 Å